Protein AF-A0A929K636-F1 (afdb_monomer)

Secondary structure (DSSP, 8-state):
-PPP-HHHHHHHHHHHHHHHHTSTTT--TTHHHHHHHHHHHHHTT--HHHHHHHHHHHHHHHHHHHSTTHHHHHHHTS---HHHHHHHHHHHHHHHHHHHHHHT-

Solvent-accessible surface area (backbone atoms only — not comparable to full-atom values): 5124 Å² total; per-residue (Å²): 112,57,78,91,48,72,68,32,54,52,27,20,47,50,19,9,49,33,44,31,38,23,34,80,92,67,55,40,55,75,40,45,67,57,20,48,53,38,37,55,64,43,42,61,59,41,40,59,71,54,15,26,52,45,19,31,50,18,22,33,49,17,36,50,70,58,52,53,67,51,34,57,48,33,34,71,76,62,71,37,55,69,68,59,22,50,50,49,49,52,52,52,19,49,61,58,6,45,61,40,12,63,71,42,88

Foldseek 3Di:
DDAQDPLLLVLLLQLLVLLLCCDPPNVPVVSPVVSVVSLVVSLPPDDLVRLLVSLLSSQLSNQCSNPVCQLVVCVPVVVDDSVVSVVVSNVVSNVRSNVSSVVSD

Structure (mmCIF, N/CA/C/O backbone):
data_AF-A0A929K636-F1
#
_entry.id   AF-A0A929K636-F1
#
loop_
_atom_site.group_PDB
_atom_site.id
_atom_site.type_symbol
_atom_site.label_atom_id
_atom_site.label_alt_id
_atom_site.label_comp_id
_atom_site.label_asym_id
_atom_site.label_entity_id
_atom_site.label_seq_id
_atom_site.pdbx_PDB_ins_code
_atom_site.Cartn_x
_atom_site.Cartn_y
_atom_site.Cartn_z
_atom_site.occupancy
_atom_site.B_iso_or_equiv
_atom_site.auth_seq_id
_atom_site.auth_comp_id
_atom_site.auth_asym_id
_atom_site.auth_atom_id
_atom_site.pdbx_PDB_model_num
ATOM 1 N N . MET A 1 1 ? -9.286 1.107 23.058 1.00 78.38 1 MET A N 1
ATOM 2 C CA . MET A 1 1 ? -8.532 0.875 21.809 1.00 78.38 1 MET A CA 1
ATOM 3 C C . MET A 1 1 ? -7.732 -0.406 21.929 1.00 78.38 1 MET A C 1
ATOM 5 O O . MET A 1 1 ? -6.977 -0.563 22.885 1.00 78.38 1 MET A O 1
ATOM 9 N N . THR A 1 2 ? -7.931 -1.336 21.004 1.00 90.69 2 THR A N 1
ATOM 10 C CA . THR A 1 2 ? -7.247 -2.632 20.985 1.00 90.69 2 THR A CA 1
ATOM 11 C C . THR A 1 2 ? -5.967 -2.541 20.153 1.00 90.69 2 THR A C 1
ATOM 13 O O . THR A 1 2 ? -5.935 -1.864 19.128 1.00 90.69 2 THR A O 1
ATOM 16 N N . LYS A 1 3 ? -4.898 -3.237 20.559 1.00 93.75 3 LYS A N 1
ATOM 17 C CA . LYS A 1 3 ? -3.647 -3.271 19.781 1.00 93.75 3 LYS A CA 1
ATOM 18 C C . LYS A 1 3 ? -3.837 -3.986 18.436 1.00 93.75 3 LYS A C 1
ATOM 20 O O . LYS A 1 3 ? -4.819 -4.706 18.216 1.00 93.75 3 LYS A O 1
ATOM 25 N N . ILE A 1 4 ? -2.886 -3.802 17.524 1.00 95.81 4 ILE A N 1
ATOM 26 C CA . ILE A 1 4 ? -2.814 -4.577 16.279 1.00 95.81 4 ILE A CA 1
ATOM 27 C C . ILE A 1 4 ? -2.591 -6.060 16.620 1.00 95.81 4 ILE A C 1
ATOM 29 O O . ILE A 1 4 ? -1.734 -6.397 17.434 1.00 95.81 4 ILE A O 1
ATOM 33 N N . SER A 1 5 ? -3.374 -6.942 15.999 1.00 96.81 5 SER A N 1
ATOM 34 C CA . SER A 1 5 ? -3.281 -8.397 16.118 1.00 96.81 5 SER A CA 1
ATOM 35 C C . SER A 1 5 ? -3.056 -9.015 14.736 1.00 96.81 5 SER A C 1
ATOM 37 O O . SER A 1 5 ? -3.253 -8.350 13.716 1.00 96.81 5 SER A O 1
ATOM 39 N N . GLY A 1 6 ? -2.697 -10.303 14.687 1.00 96.69 6 GLY A N 1
ATOM 40 C CA . GLY A 1 6 ? -2.507 -11.023 13.421 1.00 96.69 6 GLY A CA 1
ATOM 41 C C . GLY A 1 6 ? -3.743 -10.993 12.513 1.00 96.69 6 GLY A C 1
ATOM 42 O O . GLY A 1 6 ? -3.602 -10.838 11.305 1.00 96.69 6 GLY A O 1
ATOM 43 N N . LY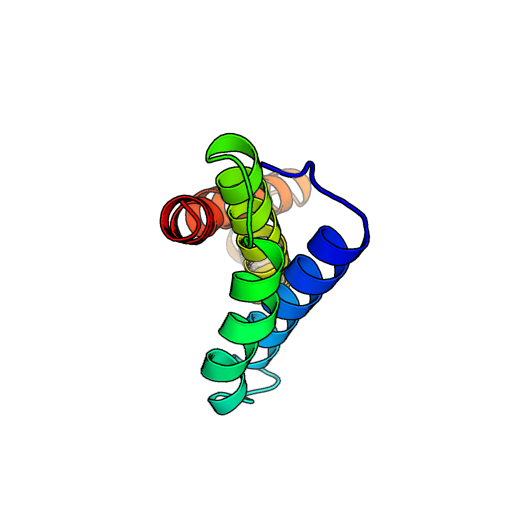S A 1 7 ? -4.956 -11.029 13.087 1.00 97.12 7 LYS A N 1
ATOM 44 C CA . LYS A 1 7 ? -6.216 -10.889 12.335 1.00 97.12 7 LYS A CA 1
ATOM 45 C C . LYS A 1 7 ? -6.259 -9.574 11.553 1.00 97.12 7 LYS A C 1
ATOM 47 O O . LYS A 1 7 ? -6.606 -9.585 10.378 1.00 97.12 7 LYS A O 1
ATOM 52 N N . ASN A 1 8 ? -5.883 -8.460 12.183 1.00 97.56 8 ASN A N 1
ATOM 53 C CA . ASN A 1 8 ? -5.927 -7.149 11.529 1.00 97.56 8 ASN A CA 1
ATOM 54 C C . ASN A 1 8 ? -4.922 -7.086 10.382 1.00 97.56 8 ASN A C 1
ATOM 56 O O . ASN A 1 8 ? -5.263 -6.598 9.316 1.00 97.56 8 ASN A O 1
ATOM 60 N N . VAL A 1 9 ? -3.719 -7.636 10.575 1.00 97.69 9 VAL A N 1
ATOM 61 C CA . VAL A 1 9 ? -2.688 -7.695 9.525 1.00 97.69 9 VAL A CA 1
ATOM 62 C C . VAL A 1 9 ? -3.154 -8.543 8.339 1.00 97.69 9 VAL A C 1
ATOM 64 O O . VAL A 1 9 ? -2.979 -8.135 7.195 1.00 97.69 9 VAL A O 1
ATOM 67 N N . LEU A 1 10 ? -3.790 -9.692 8.593 1.00 98.31 10 LEU A N 1
ATOM 68 C CA . LEU A 1 10 ? -4.338 -10.551 7.539 1.00 98.31 10 LEU A CA 1
ATOM 69 C C . LEU A 1 10 ? -5.448 -9.851 6.747 1.00 98.31 10 LEU A C 1
ATOM 71 O O . LEU A 1 10 ? -5.425 -9.875 5.520 1.00 98.31 10 LEU A O 1
ATOM 75 N N . LEU A 1 11 ? -6.391 -9.196 7.433 1.00 98.38 11 LEU A N 1
ATOM 76 C CA . LEU A 1 11 ? -7.461 -8.428 6.787 1.00 98.38 11 LEU A CA 1
ATOM 77 C C . LEU A 1 11 ? -6.909 -7.240 5.988 1.00 98.38 11 LEU A C 1
ATOM 79 O O . LEU A 1 11 ? -7.314 -7.014 4.852 1.00 98.38 11 LEU A O 1
ATOM 83 N N . ALA A 1 12 ? -5.938 -6.526 6.549 1.00 98.31 12 ALA A N 1
ATOM 84 C CA . ALA A 1 12 ? -5.266 -5.407 5.906 1.00 98.31 12 ALA A CA 1
ATOM 85 C C . ALA A 1 12 ? -4.517 -5.844 4.629 1.00 98.31 12 ALA A C 1
ATOM 87 O O . ALA A 1 12 ? -4.642 -5.212 3.581 1.00 98.31 12 ALA A O 1
ATOM 88 N N . GLY A 1 13 ? -3.801 -6.973 4.681 1.00 98.31 13 GLY A N 1
ATOM 89 C CA . GLY A 1 13 ? -3.135 -7.561 3.515 1.00 98.31 13 GLY A CA 1
ATOM 90 C C . GLY A 1 13 ? -4.126 -8.044 2.454 1.00 98.31 13 GLY A C 1
ATOM 91 O O . GLY A 1 13 ? -3.933 -7.777 1.268 1.00 98.31 13 GLY A O 1
ATOM 92 N N . LEU A 1 14 ? -5.222 -8.689 2.874 1.00 98.44 14 LEU A N 1
ATOM 93 C CA . LEU A 1 14 ? -6.312 -9.098 1.985 1.00 98.44 14 LEU A CA 1
ATOM 94 C C . LEU A 1 14 ? -6.925 -7.890 1.266 1.00 98.44 14 LEU A C 1
ATOM 96 O O . LEU A 1 14 ? -7.061 -7.920 0.046 1.00 98.44 14 LEU A O 1
ATOM 100 N N . SER A 1 15 ? -7.222 -6.810 1.994 1.00 98.50 15 SER A N 1
ATOM 101 C CA . SER A 1 15 ? -7.697 -5.551 1.411 1.00 98.50 15 SER A CA 1
ATOM 102 C C . SER A 1 15 ? -6.732 -5.017 0.353 1.00 98.50 15 SER A C 1
ATOM 104 O O . SER A 1 15 ? -7.173 -4.633 -0.727 1.00 98.50 15 SER A O 1
ATOM 106 N N . GLY A 1 16 ? -5.427 -4.988 0.645 1.00 98.31 16 GLY A N 1
ATOM 107 C CA . GLY A 1 16 ? -4.417 -4.489 -0.290 1.00 98.31 16 GLY A CA 1
ATOM 108 C C . GLY A 1 16 ? -4.342 -5.316 -1.578 1.00 98.31 16 GLY A C 1
ATOM 109 O O . GLY A 1 16 ? -4.303 -4.756 -2.670 1.00 98.31 16 GLY A O 1
ATOM 110 N N . LEU A 1 17 ? -4.396 -6.649 -1.470 1.00 98.00 17 LEU A N 1
ATOM 111 C CA . LEU A 1 17 ? -4.413 -7.538 -2.639 1.00 98.00 17 LEU A CA 1
ATOM 112 C C . LEU A 1 17 ? -5.699 -7.413 -3.456 1.00 98.00 17 LEU A C 1
ATOM 114 O O . LEU A 1 17 ? -5.642 -7.435 -4.682 1.00 98.00 17 LEU A O 1
ATOM 118 N N . MET A 1 18 ? -6.850 -7.273 -2.796 1.00 98.25 18 MET A N 1
ATOM 119 C CA . MET A 1 18 ? -8.134 -7.058 -3.466 1.00 98.25 18 MET A CA 1
ATOM 120 C C . MET A 1 18 ? -8.141 -5.739 -4.248 1.00 98.25 18 MET A C 1
ATOM 122 O O . MET A 1 18 ? -8.583 -5.713 -5.397 1.00 98.25 18 MET A O 1
ATOM 126 N N . LEU A 1 19 ? -7.574 -4.670 -3.674 1.00 98.25 19 LEU A N 1
ATOM 127 C CA . LEU A 1 19 ? -7.356 -3.418 -4.399 1.00 98.25 19 LEU A CA 1
ATOM 128 C C . LEU A 1 19 ? -6.483 -3.651 -5.637 1.00 98.25 19 LEU A C 1
ATOM 130 O O . LEU A 1 19 ? -6.851 -3.219 -6.721 1.00 98.25 19 LEU A O 1
ATOM 134 N N . THR A 1 20 ? -5.374 -4.390 -5.526 1.00 98.19 20 THR A N 1
ATOM 135 C CA . THR A 1 20 ? -4.511 -4.694 -6.685 1.00 98.19 20 THR A CA 1
ATOM 136 C C . THR A 1 20 ? -5.239 -5.505 -7.753 1.00 98.19 20 THR A C 1
ATOM 138 O O . THR A 1 20 ? -5.129 -5.199 -8.936 1.00 98.19 20 THR A O 1
ATOM 141 N N . ALA A 1 21 ? -6.031 -6.500 -7.350 1.00 97.94 21 ALA A N 1
ATOM 142 C CA . ALA A 1 21 ? -6.821 -7.326 -8.261 1.00 97.94 21 ALA A CA 1
ATOM 143 C C . ALA A 1 21 ? -7.905 -6.541 -9.019 1.00 97.94 21 ALA A C 1
ATOM 145 O O . ALA A 1 21 ? -8.376 -6.996 -10.060 1.00 97.94 21 ALA A O 1
ATOM 146 N N . SER A 1 22 ? -8.276 -5.358 -8.524 1.00 97.88 22 SER A N 1
ATOM 147 C CA . SER A 1 22 ? -9.234 -4.468 -9.185 1.00 97.88 22 SER A CA 1
ATOM 148 C C . SER A 1 22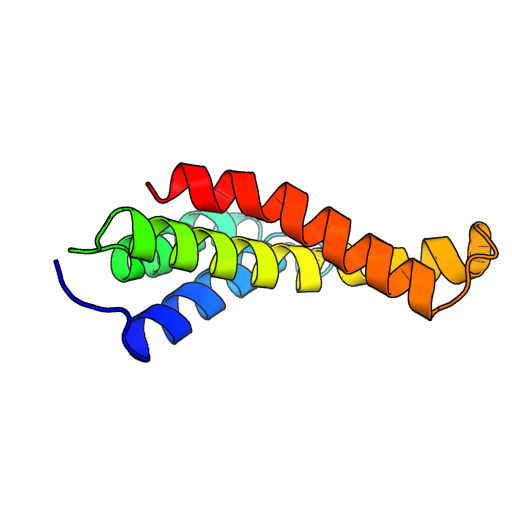 ? -8.644 -3.752 -10.401 1.00 97.88 22 SER A C 1
ATOM 150 O O . SER A 1 22 ? -9.379 -3.125 -11.149 1.00 97.88 22 SER A O 1
ATOM 152 N N . PHE A 1 23 ? -7.330 -3.840 -10.607 1.00 96.88 23 PHE A N 1
ATOM 153 C CA . PHE A 1 23 ? -6.637 -3.242 -11.741 1.00 96.88 23 PHE A CA 1
ATOM 154 C C . PHE A 1 23 ? -6.021 -4.316 -12.644 1.00 96.88 23 PHE A C 1
ATOM 156 O O . PHE A 1 23 ? -6.019 -5.517 -12.349 1.00 96.88 23 PHE A O 1
ATOM 163 N N . ALA A 1 24 ? -5.481 -3.874 -13.778 1.00 94.56 24 ALA A N 1
ATOM 164 C CA . ALA A 1 24 ? -4.776 -4.740 -14.707 1.00 94.56 24 ALA A CA 1
ATOM 165 C C . ALA A 1 24 ? -3.614 -5.495 -14.022 1.00 94.56 24 ALA A C 1
ATOM 167 O O . ALA A 1 24 ? -2.924 -4.932 -13.170 1.00 94.56 24 ALA A O 1
ATOM 168 N N . PRO A 1 25 ? -3.352 -6.757 -14.415 1.00 94.06 25 PRO A N 1
ATOM 169 C CA . PRO A 1 25 ? -3.994 -7.492 -15.510 1.00 94.06 25 PRO A CA 1
ATOM 170 C C . PRO A 1 25 ? -5.268 -8.253 -15.106 1.00 94.06 25 PRO A C 1
ATOM 172 O O . PRO A 1 25 ? -5.899 -8.855 -15.971 1.00 94.06 25 PRO A O 1
ATOM 175 N N . ILE A 1 26 ? -5.632 -8.266 -13.819 1.00 95.94 26 ILE A N 1
ATOM 176 C CA . ILE A 1 26 ? -6.751 -9.070 -13.310 1.00 95.94 26 ILE A CA 1
ATOM 177 C C . ILE A 1 26 ? -8.099 -8.415 -13.654 1.00 95.94 26 ILE A C 1
ATOM 179 O O . ILE A 1 26 ? -9.014 -9.122 -14.068 1.00 95.94 26 ILE A O 1
ATOM 183 N N . ASN A 1 27 ? -8.191 -7.081 -13.568 1.00 94.56 27 ASN A N 1
ATOM 184 C CA . ASN A 1 27 ? -9.358 -6.275 -13.970 1.00 94.56 27 ASN A CA 1
ATOM 185 C C . ASN A 1 27 ? -10.681 -6.724 -13.312 1.00 94.56 27 ASN A C 1
ATOM 187 O O . ASN A 1 27 ? -11.721 -6.825 -13.962 1.00 94.56 27 ASN A O 1
ATOM 191 N N . LEU A 1 28 ? -10.649 -7.052 -12.016 1.00 96.88 28 LEU A N 1
ATOM 192 C CA . LEU A 1 28 ? -11.857 -7.333 -11.233 1.00 96.88 28 LEU A CA 1
ATOM 193 C C . LEU A 1 28 ? -12.371 -6.045 -10.583 1.00 96.88 28 LEU A C 1
ATOM 195 O O . LEU A 1 28 ? -12.437 -5.949 -9.364 1.00 96.88 28 LEU A O 1
ATOM 199 N N . ASP A 1 29 ? -12.728 -5.048 -11.389 1.00 95.06 29 ASP A N 1
ATOM 200 C CA . ASP A 1 29 ? -12.991 -3.668 -10.946 1.00 95.06 29 ASP A CA 1
ATOM 201 C C . ASP A 1 29 ? -14.022 -3.572 -9.799 1.00 95.06 29 ASP A C 1
ATOM 203 O O . ASP A 1 29 ? -13.923 -2.730 -8.907 1.00 95.06 29 ASP A O 1
ATOM 207 N N . TRP A 1 30 ? -15.006 -4.479 -9.779 1.00 95.38 30 TRP A N 1
ATOM 208 C CA . TRP A 1 30 ? -16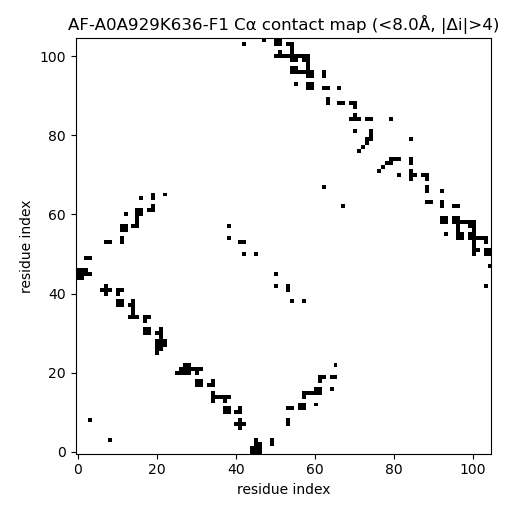.043 -4.558 -8.743 1.00 95.38 30 TRP A CA 1
ATOM 209 C C . TRP A 1 30 ? -15.501 -4.928 -7.351 1.00 95.38 30 TRP A C 1
ATOM 211 O O . TRP A 1 30 ? -16.115 -4.571 -6.342 1.00 95.38 30 TRP A O 1
ATOM 221 N N . ILE A 1 31 ? -14.349 -5.605 -7.275 1.00 96.75 31 ILE A N 1
ATOM 222 C CA . ILE A 1 31 ? -13.699 -5.985 -6.015 1.00 96.75 31 ILE A CA 1
ATOM 223 C C . ILE A 1 31 ? -13.201 -4.756 -5.244 1.00 96.75 31 ILE A C 1
ATOM 225 O O . ILE A 1 31 ? -13.113 -4.834 -4.017 1.00 96.75 31 ILE A O 1
ATOM 229 N N . ALA A 1 32 ? -12.973 -3.613 -5.899 1.00 95.88 32 ALA A N 1
ATOM 230 C CA . ALA A 1 32 ? -12.509 -2.386 -5.247 1.00 95.88 32 ALA A CA 1
ATOM 231 C C . ALA A 1 32 ? -13.466 -1.909 -4.140 1.00 95.88 32 ALA A C 1
ATOM 233 O O . ALA A 1 32 ? -13.044 -1.384 -3.110 1.00 95.88 32 ALA A O 1
ATOM 234 N N . TRP A 1 33 ? -14.770 -2.132 -4.311 1.00 95.88 33 TRP A N 1
ATOM 235 C CA . TRP A 1 33 ? -15.759 -1.812 -3.280 1.00 95.88 33 TRP A CA 1
ATOM 236 C C . TRP A 1 33 ? -15.688 -2.791 -2.109 1.00 95.88 33 TRP A C 1
ATOM 238 O O . TRP A 1 33 ? -15.796 -2.399 -0.949 1.00 95.88 33 TRP A O 1
ATOM 248 N N . ILE A 1 34 ? -15.462 -4.072 -2.404 1.00 97.81 34 ILE A N 1
ATOM 249 C CA . ILE A 1 34 ? -15.409 -5.138 -1.400 1.00 97.81 34 ILE A CA 1
ATOM 250 C C . ILE A 1 34 ? -14.110 -5.068 -0.605 1.00 97.81 34 ILE A C 1
ATOM 252 O O . ILE A 1 34 ? -14.123 -5.385 0.579 1.00 97.81 34 ILE A O 1
ATOM 256 N N . SER A 1 35 ? -13.005 -4.596 -1.190 1.00 97.69 35 SER A N 1
ATOM 257 C CA . SER A 1 35 ? -11.739 -4.435 -0.466 1.00 97.69 35 SER A CA 1
ATOM 258 C C . SER A 1 35 ? -11.849 -3.481 0.721 1.00 97.69 35 SER A C 1
ATOM 260 O O . SER A 1 35 ? -11.107 -3.629 1.686 1.00 97.69 35 SER A O 1
ATOM 262 N N . LEU A 1 36 ? -12.812 -2.555 0.709 1.00 97.56 36 LEU A N 1
ATOM 263 C CA . LEU A 1 36 ? -13.067 -1.678 1.852 1.00 97.56 36 LEU A CA 1
ATOM 264 C C . LEU A 1 36 ? -13.577 -2.445 3.078 1.00 97.56 36 LEU A C 1
ATOM 266 O O . LEU A 1 36 ? -13.310 -2.036 4.201 1.00 97.56 36 LEU A O 1
ATOM 270 N N . ILE A 1 37 ? -14.264 -3.575 2.897 1.00 98.38 37 ILE A N 1
ATOM 271 C CA . ILE A 1 37 ? -14.827 -4.361 4.002 1.00 98.38 37 ILE A CA 1
ATOM 272 C C . ILE A 1 37 ? -13.729 -4.887 4.947 1.00 98.38 37 ILE A C 1
ATOM 274 O O . ILE A 1 37 ? -13.772 -4.554 6.133 1.00 98.38 37 ILE A O 1
ATOM 278 N N . PRO A 1 38 ? -12.723 -5.667 4.495 1.00 98.06 38 PRO A N 1
ATOM 279 C CA . PRO A 1 38 ? -11.660 -6.129 5.382 1.00 98.06 38 PRO A CA 1
ATOM 280 C C . PRO A 1 38 ? -10.813 -4.974 5.940 1.00 98.06 38 PRO A C 1
ATOM 282 O O . PRO A 1 38 ? -10.374 -5.068 7.087 1.00 98.06 38 PRO A O 1
ATOM 285 N N . LEU A 1 39 ? -10.637 -3.873 5.196 1.00 98.38 39 LEU A N 1
ATOM 286 C CA . LE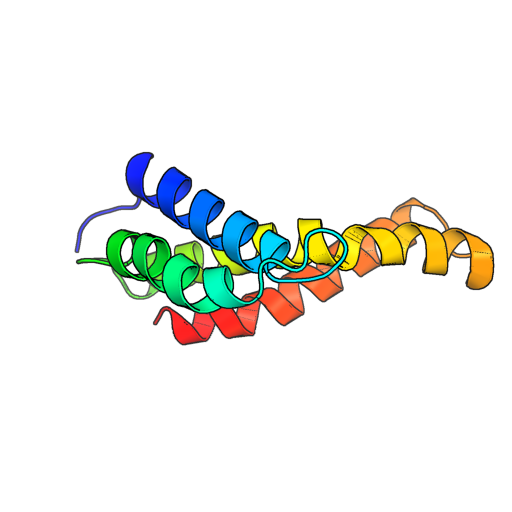U A 1 39 ? -9.990 -2.664 5.713 1.00 98.38 39 LEU A CA 1
ATOM 287 C C . LEU A 1 39 ? -10.752 -2.101 6.915 1.00 98.38 39 LEU A C 1
ATOM 289 O O . LEU A 1 39 ? -10.177 -1.993 7.994 1.00 98.38 39 LEU A O 1
ATOM 293 N N . LEU A 1 40 ? -12.043 -1.806 6.765 1.00 98.31 40 LEU A N 1
ATOM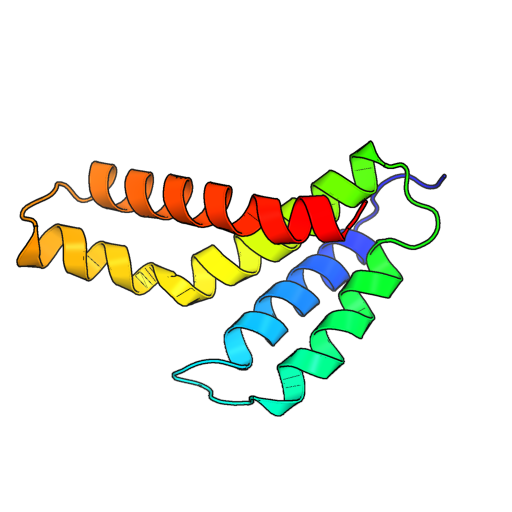 294 C CA . LEU A 1 40 ? -12.854 -1.208 7.827 1.00 98.31 40 LEU A CA 1
ATOM 295 C C . LEU A 1 40 ? -12.937 -2.116 9.062 1.00 98.31 40 LEU A C 1
ATOM 297 O O . LEU A 1 40 ? -12.778 -1.633 10.179 1.00 98.31 40 LEU A O 1
ATOM 301 N N . ILE A 1 41 ? -13.065 -3.436 8.876 1.00 98.31 41 ILE A N 1
ATOM 302 C CA . ILE A 1 41 ? -13.031 -4.401 9.990 1.00 98.31 41 ILE A CA 1
ATOM 303 C C . ILE A 1 41 ? -11.672 -4.370 10.708 1.00 98.31 41 ILE A C 1
ATOM 305 O O . ILE A 1 41 ? -11.606 -4.511 11.927 1.00 98.31 41 ILE A O 1
ATOM 309 N N . SER A 1 42 ? -10.563 -4.191 9.984 1.00 97.94 42 SER A N 1
ATOM 310 C CA . SER A 1 42 ? -9.231 -4.147 10.603 1.00 97.94 42 SER A CA 1
ATOM 311 C C . SER A 1 42 ? -8.991 -2.890 11.455 1.00 97.94 42 SER A C 1
ATOM 313 O O . SER A 1 42 ? -8.170 -2.933 12.378 1.00 97.94 42 SER A O 1
ATOM 315 N N . LEU A 1 43 ? -9.720 -1.804 11.169 1.00 98.12 43 LEU A N 1
ATOM 316 C CA . LEU A 1 43 ? -9.628 -0.501 11.839 1.00 98.12 43 LEU A CA 1
ATOM 317 C C . LEU A 1 43 ? -10.532 -0.378 13.076 1.00 98.12 43 LEU A C 1
ATOM 319 O O . LEU A 1 43 ? -10.383 0.569 13.850 1.00 98.12 43 LEU A O 1
ATOM 323 N N . GLU A 1 44 ? -11.430 -1.336 13.298 1.00 97.25 44 GLU A N 1
ATOM 324 C CA . GLU A 1 44 ? -12.375 -1.320 14.413 1.00 97.25 44 GLU A CA 1
ATOM 325 C C . GLU A 1 44 ? -11.655 -1.239 15.776 1.00 97.25 44 GLU A C 1
ATOM 327 O O . GLU A 1 44 ? -10.708 -1.983 16.069 1.00 97.25 44 GLU A O 1
ATOM 332 N N . ASP A 1 45 ? -12.092 -0.288 16.609 1.00 95.94 45 ASP A N 1
ATOM 333 C CA . ASP A 1 45 ? -11.537 0.012 17.933 1.00 95.94 45 ASP A CA 1
ATOM 334 C C . ASP A 1 45 ? -10.017 0.273 17.968 1.00 95.94 45 ASP A C 1
ATOM 336 O O . ASP A 1 45 ? -9.357 0.017 18.989 1.00 95.94 45 ASP A O 1
ATOM 340 N N . LYS A 1 46 ? -9.421 0.786 16.883 1.00 97.69 46 LYS A N 1
ATOM 341 C CA . LYS A 1 46 ? -7.988 1.121 16.828 1.00 97.69 46 LYS A CA 1
ATOM 342 C C . LYS A 1 46 ? -7.681 2.532 17.283 1.00 97.69 46 LYS A C 1
ATOM 344 O O . LYS A 1 46 ? -8.484 3.448 17.171 1.00 97.69 46 LYS A O 1
ATOM 349 N N . SER A 1 47 ? -6.480 2.687 17.838 1.00 97.50 47 SER A N 1
ATOM 350 C CA . SER A 1 47 ? -5.905 4.008 18.083 1.00 97.50 47 SER A CA 1
ATOM 351 C C . SER A 1 47 ? -5.566 4.699 16.773 1.00 97.50 47 SER A C 1
ATOM 353 O O . SER A 1 47 ? -5.243 4.009 15.815 1.00 97.50 47 SER A O 1
ATOM 355 N N . LEU A 1 48 ? -5.559 6.036 16.739 1.00 97.69 48 LEU A N 1
ATOM 356 C CA . LEU A 1 48 ? -5.153 6.791 15.541 1.00 97.69 48 LEU A CA 1
ATOM 357 C C . LEU A 1 48 ? -3.783 6.328 15.015 1.00 97.69 48 LEU A C 1
ATOM 359 O O . LEU A 1 48 ? -3.587 6.167 13.816 1.00 97.69 48 LEU A O 1
ATOM 363 N N . SER A 1 49 ? -2.839 6.035 15.919 1.00 97.62 49 SER A N 1
ATOM 364 C CA . SER A 1 49 ? -1.520 5.514 15.537 1.00 97.62 49 SER A CA 1
ATOM 365 C C . SER A 1 49 ? -1.598 4.127 14.893 1.00 97.62 49 SER A C 1
ATOM 367 O O . SER A 1 49 ? -0.893 3.864 13.921 1.00 97.62 49 SER A O 1
ATOM 369 N N . ASP A 1 50 ? -2.429 3.229 15.423 1.00 98.19 50 ASP A N 1
ATOM 370 C CA . ASP A 1 50 ? -2.585 1.882 14.871 1.00 98.19 50 ASP A CA 1
ATOM 371 C C . ASP A 1 50 ? -3.398 1.887 13.576 1.00 98.19 50 ASP A C 1
ATOM 373 O O . ASP A 1 50 ? -3.050 1.168 12.644 1.00 98.19 50 ASP A O 1
ATOM 377 N N . ALA A 1 51 ? -4.423 2.732 13.491 1.00 98.44 51 ALA A N 1
ATOM 378 C CA . ALA A 1 51 ? -5.242 2.929 12.307 1.00 98.44 51 ALA A CA 1
ATOM 379 C C . ALA A 1 51 ? -4.392 3.457 11.137 1.00 98.44 51 ALA A C 1
ATOM 381 O O . ALA A 1 51 ? -4.381 2.857 10.061 1.00 98.44 51 ALA A O 1
ATOM 382 N N . PHE A 1 52 ? -3.540 4.459 11.394 1.00 98.69 52 PHE A N 1
ATOM 383 C CA . PHE A 1 52 ? -2.555 4.947 10.427 1.00 98.69 52 PHE A CA 1
ATOM 384 C C . PHE A 1 52 ? -1.612 3.839 9.943 1.00 98.69 52 PHE A C 1
ATOM 386 O O . PHE A 1 52 ? -1.395 3.686 8.744 1.00 98.69 52 PHE A O 1
ATOM 393 N N . LYS A 1 53 ? -1.047 3.037 10.860 1.00 98.62 53 LYS A N 1
ATOM 394 C CA . LYS A 1 53 ? -0.142 1.926 10.503 1.00 98.62 53 LYS A CA 1
ATOM 395 C C . LYS A 1 53 ? -0.843 0.864 9.658 1.00 98.62 53 LYS A C 1
ATOM 397 O O . LYS A 1 53 ? -0.229 0.333 8.737 1.00 98.62 53 LYS A O 1
ATOM 402 N N . ILE A 1 54 ? -2.100 0.552 9.968 1.00 98.69 54 ILE A N 1
ATOM 403 C CA . ILE A 1 54 ? -2.913 -0.396 9.200 1.00 98.69 54 ILE A CA 1
ATOM 404 C C . ILE A 1 54 ? -3.179 0.150 7.796 1.00 98.69 54 ILE A C 1
ATOM 406 O O . ILE A 1 54 ? -2.919 -0.558 6.826 1.00 98.69 54 ILE A O 1
ATOM 410 N N . GLY A 1 55 ? -3.621 1.405 7.669 1.00 98.62 55 GLY A N 1
ATOM 411 C CA . GLY A 1 55 ? -3.833 2.034 6.364 1.00 98.62 55 GLY A CA 1
ATOM 412 C C . GLY A 1 55 ? -2.542 2.125 5.544 1.00 98.62 55 GLY A C 1
ATOM 413 O O . GLY A 1 55 ? -2.533 1.795 4.359 1.00 98.62 55 GLY A O 1
ATOM 414 N N . LEU A 1 56 ? -1.418 2.461 6.185 1.00 98.75 56 LEU A N 1
ATOM 415 C CA . LEU A 1 56 ? -0.098 2.461 5.550 1.00 98.75 56 LEU A CA 1
ATOM 416 C C . LEU A 1 56 ? 0.294 1.063 5.059 1.00 98.75 56 LEU A C 1
ATOM 418 O O . LEU A 1 56 ? 0.801 0.925 3.949 1.00 98.75 56 LEU A O 1
ATOM 422 N N . PHE A 1 57 ? 0.040 0.021 5.855 1.00 98.69 57 PHE A N 1
ATOM 423 C CA . PHE A 1 57 ? 0.298 -1.361 5.459 1.00 98.69 57 PHE A CA 1
ATOM 424 C C . PHE A 1 57 ? -0.561 -1.779 4.259 1.00 98.69 57 PHE A C 1
ATOM 426 O O . PHE A 1 57 ? -0.018 -2.327 3.304 1.00 98.69 57 PHE A O 1
ATOM 433 N N . VAL A 1 58 ? -1.863 -1.468 4.262 1.00 98.81 58 VAL A N 1
ATOM 434 C CA . VAL A 1 58 ? -2.779 -1.737 3.133 1.00 98.81 58 VAL A CA 1
ATOM 435 C C . VAL A 1 58 ? -2.273 -1.060 1.868 1.00 98.81 58 VAL A C 1
ATOM 437 O O . VAL A 1 58 ? -2.143 -1.709 0.830 1.00 98.81 58 VAL A O 1
ATOM 440 N N . GLY A 1 59 ? -1.941 0.230 1.964 1.00 98.69 59 GLY A N 1
ATOM 441 C CA . GLY A 1 59 ? -1.440 1.003 0.838 1.00 98.69 59 G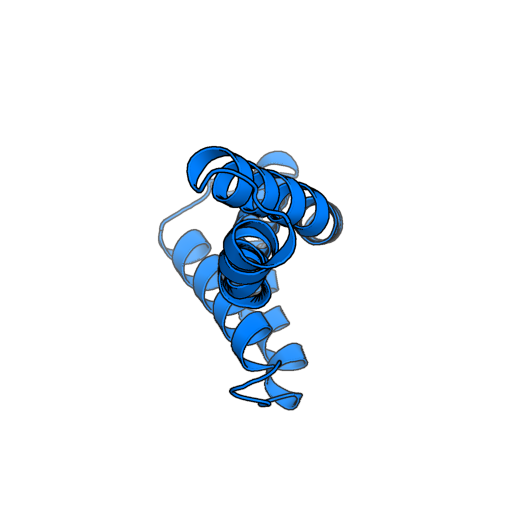LY A CA 1
ATOM 442 C C . GLY A 1 59 ? -0.110 0.477 0.310 1.00 98.69 59 GLY A C 1
ATOM 443 O O . GLY A 1 59 ? 0.033 0.313 -0.896 1.00 98.69 59 GLY A O 1
ATOM 444 N N . LEU A 1 60 ? 0.842 0.137 1.183 1.00 98.62 60 LEU A N 1
ATOM 445 C CA . LEU A 1 60 ? 2.114 -0.450 0.761 1.00 98.62 60 LEU A CA 1
ATOM 446 C C . LEU A 1 60 ? 1.901 -1.792 0.062 1.00 98.62 60 LEU A C 1
ATOM 448 O O . LEU A 1 60 ? 2.471 -2.014 -1.001 1.00 98.62 60 LEU A O 1
ATOM 452 N N . PHE A 1 61 ? 1.063 -2.671 0.615 1.00 97.75 61 PHE A N 1
ATOM 453 C CA . PHE A 1 61 ? 0.778 -3.972 0.011 1.00 97.75 61 PHE A CA 1
ATOM 454 C C . PHE A 1 61 ? 0.126 -3.822 -1.369 1.00 97.75 61 PHE A C 1
ATOM 456 O O . PHE A 1 61 ? 0.526 -4.496 -2.319 1.00 97.75 61 PHE A O 1
ATOM 463 N N . HIS A 1 62 ? -0.825 -2.892 -1.497 1.00 98.56 62 HIS A N 1
ATOM 464 C CA . HIS A 1 62 ? -1.467 -2.564 -2.762 1.00 98.56 62 HIS A CA 1
ATOM 465 C C . HIS A 1 62 ? -0.471 -1.994 -3.779 1.00 98.56 62 HIS A C 1
ATOM 467 O O . HIS A 1 62 ? -0.254 -2.590 -4.829 1.00 98.56 62 HIS A O 1
ATOM 473 N N . TYR A 1 63 ? 0.188 -0.874 -3.474 1.00 98.69 63 TYR A N 1
ATOM 474 C CA . TYR A 1 63 ? 1.034 -0.192 -4.450 1.00 98.69 63 TYR A CA 1
ATOM 475 C C . TYR A 1 63 ? 2.281 -1.004 -4.807 1.00 98.69 63 TYR A C 1
ATOM 477 O O . TYR A 1 63 ? 2.606 -1.104 -5.985 1.00 98.69 63 TYR A O 1
ATOM 485 N N . LEU A 1 64 ? 2.924 -1.695 -3.859 1.00 98.50 64 LEU A N 1
ATOM 486 C CA . LEU A 1 64 ? 4.063 -2.558 -4.198 1.00 98.50 64 LEU A CA 1
ATOM 487 C C . LEU A 1 64 ? 3.673 -3.667 -5.178 1.00 98.50 64 LEU A C 1
ATOM 489 O O . LEU A 1 64 ? 4.452 -3.980 -6.071 1.00 98.50 64 LEU A O 1
ATOM 493 N N . THR A 1 65 ? 2.477 -4.243 -5.042 1.00 98.00 65 THR A N 1
ATOM 494 C CA . THR A 1 65 ? 1.999 -5.302 -5.945 1.00 98.00 65 THR A CA 1
ATOM 495 C C . THR A 1 65 ? 1.373 -4.763 -7.230 1.00 98.00 65 THR A C 1
ATOM 497 O O . THR A 1 65 ? 1.396 -5.453 -8.243 1.00 98.00 65 THR A O 1
ATOM 500 N N . LEU A 1 66 ? 0.859 -3.533 -7.227 1.00 98.38 66 LEU A N 1
ATOM 501 C CA . LEU A 1 66 ? 0.268 -2.890 -8.398 1.00 98.38 66 LEU A CA 1
ATOM 502 C C . LEU A 1 66 ? 1.332 -2.331 -9.350 1.00 98.38 66 LEU A C 1
ATOM 504 O O . LEU A 1 66 ? 1.250 -2.523 -10.561 1.00 98.38 66 LEU A O 1
ATOM 508 N N . ILE A 1 67 ? 2.326 -1.620 -8.812 1.00 98.31 67 ILE A N 1
ATOM 509 C CA . ILE A 1 67 ? 3.277 -0.826 -9.604 1.00 98.31 67 ILE A CA 1
ATOM 510 C C . ILE A 1 67 ? 4.698 -1.400 -9.631 1.00 98.31 67 ILE A C 1
ATOM 512 O O . ILE A 1 67 ? 5.613 -0.716 -10.083 1.00 98.31 67 ILE A O 1
ATOM 516 N N . TYR A 1 68 ? 4.910 -2.664 -9.231 1.00 97.19 68 TYR A N 1
ATOM 517 C CA . TYR A 1 68 ? 6.240 -3.306 -9.279 1.00 97.19 68 TYR A CA 1
ATOM 518 C C . TYR A 1 68 ? 6.905 -3.233 -10.662 1.00 97.19 68 TYR A C 1
ATOM 520 O O . TYR A 1 68 ? 8.132 -3.187 -10.771 1.00 97.19 68 TYR A O 1
ATOM 528 N N . TRP A 1 69 ? 6.099 -3.202 -11.728 1.00 97.50 69 TRP A N 1
ATOM 529 C CA . TRP A 1 69 ? 6.558 -3.156 -13.114 1.00 97.50 69 TRP A CA 1
ATOM 530 C C . TRP A 1 69 ? 7.382 -1.900 -13.439 1.00 97.50 69 TRP A C 1
ATOM 532 O O . TRP A 1 69 ? 8.177 -1.930 -14.382 1.00 97.50 69 TRP A O 1
ATOM 542 N N . ILE A 1 70 ? 7.274 -0.830 -12.639 1.00 97.50 70 ILE A N 1
ATOM 543 C CA . ILE A 1 70 ? 8.084 0.384 -12.802 1.00 97.50 70 ILE A CA 1
ATOM 544 C C . ILE A 1 70 ? 9.583 0.099 -12.689 1.00 97.50 70 ILE A C 1
ATOM 546 O O . ILE A 1 70 ? 10.380 0.761 -13.350 1.00 97.50 70 ILE A O 1
ATOM 550 N N . VAL A 1 71 ? 9.981 -0.924 -11.923 1.00 98.25 71 VAL A N 1
ATOM 551 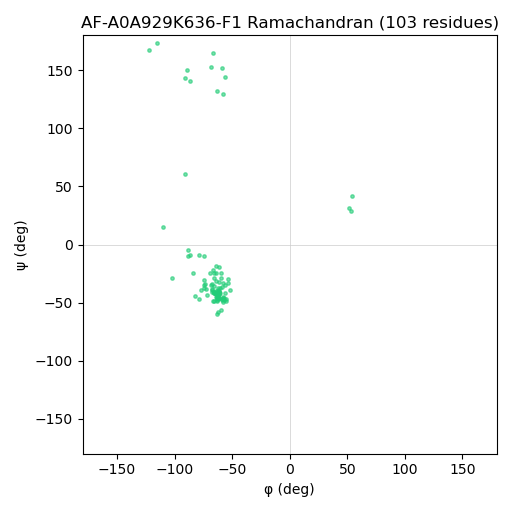C CA . VAL A 1 71 ? 11.390 -1.320 -11.794 1.00 98.25 71 VAL A CA 1
ATOM 552 C C . VAL A 1 71 ? 11.971 -1.658 -13.163 1.00 98.25 71 VAL A C 1
ATOM 554 O O . VAL A 1 71 ? 13.041 -1.163 -13.502 1.00 98.25 71 VAL A O 1
ATOM 557 N N . ASN A 1 72 ? 11.237 -2.422 -13.981 1.00 97.69 72 ASN A N 1
ATOM 558 C CA . ASN A 1 72 ? 11.667 -2.765 -15.335 1.00 97.69 72 ASN A CA 1
ATOM 559 C C . ASN A 1 72 ? 11.725 -1.529 -16.244 1.00 97.69 72 ASN A C 1
ATOM 561 O O . ASN A 1 72 ? 12.614 -1.431 -17.087 1.00 97.69 72 ASN A O 1
ATOM 565 N N . VAL A 1 73 ? 10.809 -0.573 -16.070 1.00 97.81 73 VAL A N 1
ATOM 566 C CA . VAL A 1 73 ? 10.810 0.664 -16.862 1.00 97.81 73 VAL A CA 1
ATOM 567 C C . VAL A 1 73 ? 12.038 1.514 -16.550 1.00 97.81 73 VAL A C 1
ATOM 569 O O . VAL A 1 73 ? 12.755 1.924 -17.464 1.00 97.81 73 VAL A O 1
ATOM 572 N N . LEU A 1 74 ? 12.321 1.728 -15.265 1.00 98.00 74 LEU A N 1
ATOM 573 C CA . LEU A 1 74 ? 13.464 2.516 -14.808 1.00 98.00 74 LEU A CA 1
ATOM 574 C C . LEU A 1 74 ? 14.793 1.853 -15.174 1.00 98.00 74 LEU A C 1
ATOM 576 O O . LEU A 1 74 ? 15.702 2.533 -15.654 1.00 98.00 74 LEU A O 1
ATOM 580 N N . SER A 1 75 ? 14.899 0.531 -15.021 1.00 97.19 75 SER A N 1
ATOM 581 C CA . SER A 1 75 ? 16.136 -0.180 -15.332 1.00 97.19 75 SER A CA 1
ATOM 582 C C . SER A 1 75 ? 16.396 -0.275 -16.833 1.00 97.19 75 SER A C 1
ATOM 584 O O . SER A 1 75 ? 17.524 -0.077 -17.272 1.00 97.19 75 SER A O 1
ATOM 586 N N . ARG A 1 76 ? 15.368 -0.579 -17.641 1.00 96.12 76 ARG A N 1
ATOM 587 C CA . ARG A 1 76 ? 15.533 -0.816 -19.083 1.00 96.12 76 ARG A CA 1
ATOM 588 C C . ARG A 1 76 ? 15.580 0.472 -19.895 1.00 96.12 76 ARG A C 1
ATOM 590 O O . ARG A 1 76 ? 16.403 0.574 -20.796 1.00 96.12 76 ARG A O 1
ATOM 597 N N . TYR A 1 77 ? 14.695 1.423 -19.609 1.00 96.50 77 TYR A N 1
ATOM 598 C CA . TYR A 1 77 ? 14.567 2.649 -20.405 1.00 96.50 77 TYR A CA 1
ATOM 599 C C . TYR A 1 77 ? 15.231 3.855 -19.742 1.00 96.50 77 TYR A C 1
ATOM 601 O O . TYR A 1 77 ? 15.703 4.744 -20.440 1.00 96.50 77 TYR A O 1
ATOM 609 N N . GLY A 1 78 ? 15.302 3.881 -18.408 1.00 95.06 78 GLY A N 1
ATOM 610 C CA . GLY A 1 78 ? 15.974 4.948 -17.661 1.00 95.06 78 GLY A CA 1
ATOM 611 C C . GLY A 1 78 ? 17.477 4.732 -17.467 1.00 95.06 78 GLY A C 1
ATOM 612 O O . GLY A 1 78 ? 18.151 5.636 -16.981 1.00 95.06 78 GLY A O 1
ATOM 613 N N . ASN A 1 79 ? 18.001 3.548 -17.813 1.00 95.94 79 ASN A N 1
ATOM 614 C CA . ASN A 1 79 ? 19.381 3.135 -17.527 1.00 95.94 79 ASN A CA 1
ATOM 615 C C . ASN A 1 79 ? 19.761 3.316 -16.037 1.00 95.94 79 ASN A C 1
ATOM 617 O O . ASN A 1 79 ? 20.905 3.614 -15.693 1.00 95.94 79 ASN A O 1
ATOM 621 N N . ILE A 1 80 ? 18.777 3.175 -15.142 1.00 97.38 80 ILE A N 1
ATOM 622 C CA . ILE A 1 80 ? 18.953 3.299 -13.693 1.00 97.38 80 ILE A CA 1
ATOM 623 C C . ILE A 1 80 ? 19.367 1.937 -13.131 1.00 97.38 80 ILE A C 1
ATOM 625 O O . ILE A 1 80 ? 18.851 0.896 -13.537 1.00 97.38 80 ILE A O 1
ATOM 629 N N . SER A 1 81 ? 20.282 1.920 -12.158 1.00 97.62 81 SER A N 1
ATOM 630 C CA . SER A 1 81 ? 20.671 0.668 -11.502 1.00 97.62 81 SER A CA 1
ATOM 631 C C . SER A 1 81 ? 19.467 -0.019 -10.837 1.00 97.62 81 SER A C 1
ATOM 633 O O . SER A 1 81 ? 18.510 0.632 -10.403 1.00 97.62 81 SER A O 1
ATOM 635 N N . LEU A 1 82 ? 19.507 -1.350 -10.720 1.00 97.19 82 LEU A N 1
ATOM 636 C CA . LEU A 1 82 ? 18.415 -2.121 -10.111 1.00 97.19 82 LEU A CA 1
ATOM 637 C C . LEU A 1 82 ? 18.103 -1.647 -8.683 1.00 97.19 82 LEU A C 1
ATOM 639 O O . LEU A 1 82 ? 16.941 -1.498 -8.319 1.00 97.19 82 LEU A O 1
ATOM 643 N N . ILE A 1 83 ? 19.143 -1.356 -7.897 1.00 98.00 83 ILE A N 1
ATOM 644 C CA . ILE A 1 83 ? 19.012 -0.891 -6.510 1.00 98.00 83 ILE A CA 1
ATOM 645 C C . ILE A 1 83 ? 18.265 0.446 -6.457 1.00 98.00 83 ILE A C 1
ATOM 647 O O . ILE A 1 83 ? 17.328 0.593 -5.676 1.00 98.00 83 ILE A O 1
ATOM 651 N N . LEU A 1 84 ? 18.635 1.404 -7.312 1.00 98.19 84 LEU A N 1
ATOM 652 C CA . LEU A 1 84 ? 17.965 2.705 -7.373 1.00 98.19 84 LEU A CA 1
ATOM 653 C C . LEU A 1 84 ? 16.528 2.589 -7.902 1.00 98.19 84 LEU A C 1
ATOM 655 O O . LEU A 1 84 ? 15.645 3.296 -7.427 1.00 98.19 84 LEU A O 1
ATOM 659 N N . SER A 1 85 ? 16.268 1.658 -8.821 1.00 98.31 85 SER A N 1
ATOM 660 C CA . SER A 1 85 ? 14.918 1.387 -9.332 1.00 98.31 85 SER A CA 1
ATOM 661 C C . SER A 1 85 ? 14.003 0.789 -8.253 1.00 98.31 85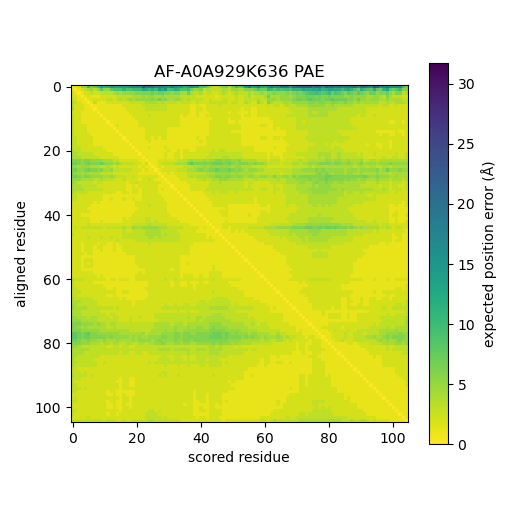 SER A C 1
ATOM 663 O O . SER A 1 85 ? 12.850 1.195 -8.123 1.00 98.31 85 SER A O 1
ATOM 665 N N . LEU A 1 86 ? 14.522 -0.132 -7.433 1.00 98.31 86 LEU A N 1
ATOM 666 C CA . LEU A 1 86 ? 13.814 -0.672 -6.267 1.00 98.31 86 LEU A CA 1
ATOM 667 C C . LEU A 1 86 ? 13.583 0.403 -5.198 1.00 98.31 86 LEU A C 1
ATOM 669 O O . LEU A 1 86 ? 12.493 0.481 -4.637 1.00 98.31 86 LEU A O 1
ATOM 673 N N . ALA A 1 87 ? 14.575 1.260 -4.944 1.00 98.38 87 ALA A N 1
ATOM 674 C CA . ALA A 1 87 ? 14.427 2.388 -4.029 1.00 98.38 87 ALA A CA 1
ATOM 675 C C . ALA A 1 87 ? 13.338 3.364 -4.506 1.00 98.38 87 ALA A C 1
ATOM 677 O O . ALA A 1 87 ? 12.523 3.809 -3.701 1.00 98.38 87 ALA A O 1
ATOM 678 N N . ALA A 1 88 ? 13.272 3.643 -5.811 1.00 98.38 88 ALA A N 1
ATOM 679 C CA . ALA A 1 88 ? 12.216 4.457 -6.404 1.00 98.38 88 ALA A CA 1
ATOM 680 C C . ALA A 1 88 ? 10.829 3.807 -6.263 1.00 98.38 88 ALA A C 1
ATOM 682 O O . ALA A 1 88 ? 9.883 4.495 -5.884 1.00 98.38 88 ALA A O 1
ATOM 683 N N . LEU A 1 89 ? 10.704 2.491 -6.493 1.00 98.62 89 LEU A N 1
ATOM 684 C CA . LEU A 1 89 ? 9.457 1.753 -6.252 1.00 98.62 89 LEU A CA 1
ATOM 685 C C . LEU A 1 89 ? 9.015 1.867 -4.787 1.00 98.62 89 LEU A C 1
ATOM 687 O O . LEU A 1 89 ? 7.847 2.158 -4.526 1.00 98.62 89 LEU A O 1
ATOM 691 N N . LEU A 1 90 ? 9.930 1.648 -3.838 1.00 98.50 90 LEU A N 1
ATOM 692 C CA . LEU A 1 90 ? 9.639 1.744 -2.406 1.00 98.50 90 LEU A CA 1
ATOM 693 C C . LEU A 1 90 ? 9.200 3.158 -2.021 1.00 98.50 90 LEU A C 1
ATOM 695 O O . LEU A 1 90 ? 8.192 3.314 -1.337 1.00 98.50 90 LEU A O 1
ATOM 699 N N . LEU A 1 91 ? 9.919 4.181 -2.490 1.00 98.62 91 LEU A N 1
ATOM 700 C CA . LEU A 1 91 ? 9.611 5.580 -2.206 1.00 98.62 91 LEU A CA 1
ATOM 701 C C . LEU A 1 91 ? 8.248 5.988 -2.776 1.00 98.62 91 LEU A C 1
ATOM 703 O O . LEU A 1 91 ? 7.437 6.573 -2.060 1.00 98.62 91 LEU A O 1
ATOM 707 N N . LEU A 1 92 ? 7.977 5.648 -4.040 1.00 98.75 92 LEU A N 1
ATOM 708 C CA . LEU A 1 92 ? 6.705 5.946 -4.693 1.00 98.75 92 LEU A CA 1
ATOM 709 C C . LEU A 1 92 ? 5.544 5.206 -4.020 1.00 98.75 92 LEU A C 1
ATOM 711 O O . LEU A 1 92 ? 4.516 5.813 -3.731 1.00 98.75 92 LEU A O 1
ATOM 715 N N . SER A 1 93 ? 5.719 3.919 -3.712 1.00 98.75 93 SER A N 1
ATOM 716 C CA . SER A 1 93 ? 4.693 3.125 -3.024 1.00 98.75 93 SER A CA 1
ATOM 717 C C . SER A 1 93 ? 4.422 3.660 -1.623 1.00 98.75 93 SER A C 1
ATOM 719 O O . SER A 1 93 ? 3.269 3.729 -1.216 1.00 98.75 93 SER A O 1
ATOM 721 N N . PHE A 1 94 ? 5.461 4.079 -0.895 1.00 98.81 94 PHE A N 1
ATOM 722 C CA . PHE A 1 94 ? 5.314 4.700 0.418 1.00 98.81 94 PHE A CA 1
ATOM 723 C C . PHE A 1 94 ? 4.550 6.021 0.331 1.00 98.81 94 PHE A C 1
ATOM 725 O O . PHE A 1 94 ? 3.587 6.208 1.068 1.00 98.81 94 PHE A O 1
ATOM 732 N N . TYR A 1 95 ? 4.926 6.904 -0.599 1.00 98.81 95 TYR A N 1
ATOM 733 C CA . TYR A 1 95 ? 4.222 8.164 -0.839 1.00 98.81 95 TYR A CA 1
ATOM 734 C C . TYR A 1 95 ? 2.734 7.938 -1.137 1.00 98.81 95 TYR A C 1
ATOM 736 O O . TYR A 1 95 ? 1.880 8.557 -0.506 1.00 98.81 95 TYR A O 1
ATOM 744 N N . LEU A 1 96 ? 2.408 7.013 -2.042 1.00 98.75 96 LEU A N 1
ATOM 745 C CA . LEU A 1 96 ? 1.020 6.705 -2.386 1.00 98.75 96 LEU A CA 1
ATOM 746 C C . LEU A 1 96 ? 0.268 6.026 -1.229 1.00 98.75 96 LEU A C 1
ATOM 748 O O . LEU A 1 96 ? -0.914 6.291 -1.007 1.00 98.75 96 LEU A O 1
ATOM 752 N N . ALA A 1 97 ? 0.947 5.188 -0.444 1.00 98.75 97 ALA A N 1
ATOM 753 C CA . ALA A 1 97 ? 0.358 4.537 0.720 1.00 98.75 97 ALA A CA 1
ATOM 754 C C . ALA A 1 97 ? -0.060 5.532 1.812 1.00 98.75 97 ALA A C 1
ATOM 756 O O . ALA A 1 97 ? -0.988 5.236 2.564 1.00 98.75 97 ALA A O 1
ATOM 757 N N . LEU A 1 98 ? 0.554 6.723 1.874 1.00 98.81 98 LEU A N 1
ATOM 758 C CA . LEU A 1 98 ? 0.143 7.769 2.813 1.00 98.81 98 LEU A CA 1
ATOM 759 C C . LEU A 1 98 ? -1.318 8.180 2.608 1.00 98.81 98 LEU A C 1
ATOM 761 O O . LEU A 1 98 ? -2.008 8.402 3.594 1.00 98.81 98 LEU A O 1
ATOM 765 N N . TYR A 1 99 ? -1.829 8.217 1.373 1.00 98.62 99 TYR A N 1
ATOM 766 C CA . TYR A 1 99 ? -3.234 8.562 1.124 1.00 98.62 99 TYR A CA 1
ATOM 767 C C . TYR A 1 99 ? -4.197 7.586 1.814 1.00 98.62 99 TYR A C 1
ATOM 769 O O . TYR A 1 99 ? -5.170 8.012 2.432 1.00 98.62 99 TYR A O 1
ATOM 777 N N . ILE A 1 100 ? -3.895 6.284 1.778 1.00 98.50 100 ILE A N 1
ATOM 778 C CA . ILE A 1 100 ? -4.696 5.258 2.462 1.00 98.50 100 ILE A CA 1
ATOM 779 C C . ILE A 1 100 ? -4.448 5.299 3.979 1.00 98.50 100 ILE A C 1
ATOM 781 O O . ILE A 1 100 ? -5.378 5.111 4.758 1.00 98.50 100 ILE A O 1
ATOM 785 N N . ALA A 1 101 ? -3.222 5.602 4.417 1.00 98.62 101 ALA A N 1
ATOM 786 C CA . ALA A 1 101 ? -2.897 5.783 5.832 1.00 98.62 101 ALA A CA 1
ATOM 787 C C . ALA A 1 101 ? -3.684 6.938 6.472 1.00 98.62 101 ALA A C 1
ATOM 789 O O . ALA A 1 101 ? -4.192 6.785 7.578 1.00 98.62 101 ALA A O 1
ATOM 790 N N . PHE A 1 102 ? -3.816 8.067 5.769 1.00 98.62 102 PHE A N 1
ATOM 791 C CA . PHE A 1 102 ? -4.620 9.208 6.209 1.00 98.62 102 PHE A CA 1
ATOM 792 C C . PHE A 1 102 ? -6.124 8.951 6.095 1.00 98.62 102 PHE A C 1
ATOM 794 O O . PHE A 1 102 ? -6.864 9.421 6.948 1.00 98.62 102 PHE A O 1
ATOM 801 N N . PHE A 1 103 ? -6.580 8.191 5.093 1.00 98.19 103 PHE A N 1
ATOM 802 C CA . PHE A 1 103 ? -7.974 7.736 5.018 1.00 98.19 103 PHE A CA 1
ATOM 803 C C . PHE A 1 103 ? -8.371 6.858 6.214 1.00 98.19 103 PHE A C 1
ATOM 805 O O . PHE A 1 103 ? -9.524 6.864 6.626 1.00 98.19 103 PHE A O 1
ATOM 812 N N . ALA A 1 104 ? -7.424 6.090 6.755 1.00 97.94 104 ALA A N 1
ATOM 813 C CA . ALA A 1 104 ? -7.671 5.162 7.850 1.00 97.94 104 ALA A CA 1
ATOM 814 C C . ALA A 1 104 ? -7.758 5.819 9.241 1.00 97.94 104 ALA A C 1
ATOM 816 O O . ALA A 1 104 ? -8.076 5.112 10.195 1.00 97.94 104 ALA A O 1
ATOM 817 N N . LEU A 1 105 ? -7.430 7.110 9.372 1.00 96.44 105 LEU A N 1
ATOM 818 C CA . LEU A 1 105 ? -7.519 7.869 10.628 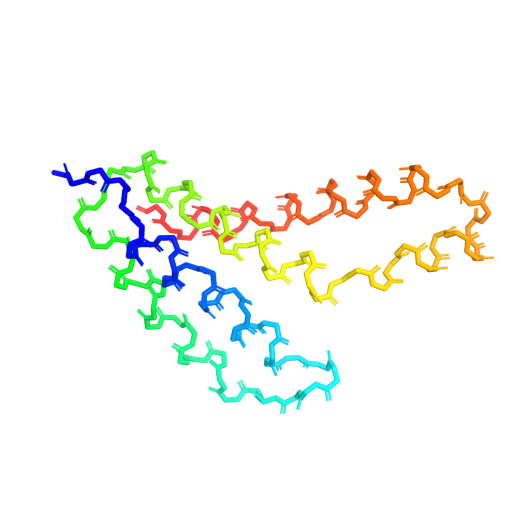1.00 96.44 105 LEU A CA 1
ATOM 819 C C . LEU A 1 105 ? -8.969 8.181 11.007 1.00 96.44 105 LEU A C 1
ATOM 821 O O . LEU A 1 105 ? -9.258 8.084 12.221 1.00 96.44 105 LEU A O 1
#

pLDDT: mean 97.44, std 2.29, range [78.38, 98.81]

Nearest PDB structures (foldseek):
  5n6l-assembly2_B  TM=9.049E-01  e=7.647E-04  Escherichia coli K-12
  5vrg-assembly1_A  TM=8.935E-01  e=8.042E-04  Escherichia coli K-12
  8rqr-assembly1_A  TM=9.032E-01  e=8.893E-04  Escherichia coli
  5vrh-assembly1_A  TM=8.563E-01  e=8.457E-04  Escherichia coli K-12
  5n6m-assembly1_A  TM=8.725E-01  e=8.142E-03  Pseudomonas aeruginosa PAO1

Mean predicted aligned error: 2.45 Å

Radius of gyration: 14.84 Å; Cα contacts (8 Å, |Δi|>4): 151; chains: 1; bounding box: 37×20×42 Å

Sequence (105 aa):
MTKISGKNVLLAGLSGLMLTASFAPINLDWIAWISLIPLLISLEDKSLSDAFKIGLFVGLFHYLTLIYWIVNVLSRYGNISLILSLAALLLLSFYLALYIAFFAL